Protein AF-A0A421BFL5-F1 (afdb_monomer)

Foldseek 3Di:
DDKFWPDQWAQDPVQQWIWTWIFDVVVTDIFIDTHHHDPSVPDGVVSVVSRVVVVVCVVPVPVVVVVVVVVVVVVVVVVVVVVVVVVVVVVVVVVVCVVCVVVVVVVVVVVVVPDDDDDDDDDDDDDDDDDDDDDDDD

Mean predicted aligned error: 15.19 Å

Structure (mmCIF, N/CA/C/O backbone):
data_AF-A0A421BFL5-F1
#
_entry.id   AF-A0A421BFL5-F1
#
loop_
_atom_site.group_PDB
_atom_site.id
_atom_site.type_symbol
_atom_site.label_atom_id
_atom_site.label_alt_id
_atom_site.label_comp_id
_atom_site.label_asym_id
_atom_site.label_entity_id
_atom_site.label_seq_id
_atom_site.pdbx_PDB_ins_code
_atom_site.Cartn_x
_atom_site.Cartn_y
_atom_site.Cartn_z
_atom_site.occupancy
_atom_site.B_iso_or_equiv
_atom_site.auth_seq_id
_atom_site.auth_comp_id
_atom_site.auth_asym_id
_atom_site.auth_atom_id
_atom_site.pdbx_PDB_model_num
ATOM 1 N N . MET A 1 1 ? 4.511 7.107 -21.635 1.00 78.19 1 MET A N 1
ATOM 2 C CA . MET A 1 1 ? 5.843 6.465 -21.656 1.00 78.19 1 MET A CA 1
ATOM 3 C C . MET A 1 1 ? 5.620 4.967 -21.671 1.00 78.19 1 MET A C 1
ATOM 5 O O . MET A 1 1 ? 4.762 4.518 -20.924 1.00 78.19 1 MET A O 1
ATOM 9 N N . ASN A 1 2 ? 6.297 4.229 -22.553 1.00 90.88 2 ASN A N 1
ATOM 10 C CA . ASN A 1 2 ? 6.187 2.770 -22.576 1.00 90.88 2 ASN A CA 1
ATOM 11 C C . ASN A 1 2 ? 7.248 2.185 -21.641 1.00 90.88 2 ASN A C 1
ATOM 13 O O . ASN A 1 2 ? 8.427 2.500 -21.814 1.00 90.88 2 ASN A O 1
ATOM 17 N N . TYR A 1 3 ? 6.818 1.405 -20.653 1.00 96.38 3 TYR A N 1
ATOM 18 C CA . TYR A 1 3 ? 7.699 0.770 -19.681 1.00 96.38 3 TYR A CA 1
ATOM 19 C C . TYR A 1 3 ? 7.740 -0.733 -19.918 1.00 96.38 3 TYR A C 1
ATOM 21 O O . TYR A 1 3 ? 6.729 -1.342 -20.254 1.00 96.38 3 TYR A O 1
ATOM 29 N N . GLU A 1 4 ? 8.902 -1.324 -19.688 1.00 97.38 4 GLU A N 1
ATOM 30 C CA . GLU A 1 4 ? 9.126 -2.764 -19.764 1.00 97.38 4 GLU A CA 1
ATOM 31 C C . GLU A 1 4 ? 9.862 -3.241 -18.509 1.00 97.38 4 GLU A C 1
ATOM 33 O O . GLU A 1 4 ? 10.538 -2.458 -17.838 1.00 97.38 4 GLU A O 1
ATOM 38 N N . ILE A 1 5 ? 9.729 -4.528 -18.179 1.00 97.62 5 ILE A N 1
ATOM 39 C CA . ILE A 1 5 ? 10.496 -5.146 -17.093 1.00 97.62 5 ILE A CA 1
ATOM 40 C C . ILE A 1 5 ? 11.959 -5.248 -17.533 1.00 97.62 5 ILE A C 1
ATOM 42 O O . ILE A 1 5 ? 12.252 -5.828 -18.575 1.00 97.62 5 ILE A O 1
ATOM 46 N N . LEU A 1 6 ? 12.873 -4.695 -16.735 1.00 97.00 6 LEU A N 1
ATOM 47 C CA . LEU A 1 6 ? 14.308 -4.730 -17.021 1.00 97.00 6 LEU A CA 1
ATOM 48 C C . LEU A 1 6 ? 14.947 -6.052 -16.576 1.00 97.00 6 LEU A C 1
ATOM 50 O O . LEU A 1 6 ? 15.748 -6.631 -17.301 1.00 97.00 6 LEU A O 1
ATOM 54 N N . ASN A 1 7 ? 14.593 -6.521 -15.378 1.00 96.12 7 ASN A N 1
ATOM 55 C CA . ASN A 1 7 ? 15.163 -7.708 -14.740 1.00 96.12 7 ASN A CA 1
ATOM 56 C C . ASN A 1 7 ? 14.055 -8.591 -14.159 1.00 96.12 7 ASN A C 1
ATOM 58 O O . ASN A 1 7 ? 12.982 -8.098 -13.811 1.00 96.12 7 ASN A O 1
ATOM 62 N N . THR A 1 8 ? 14.325 -9.893 -14.016 1.00 97.06 8 THR A N 1
ATOM 63 C CA . THR A 1 8 ? 13.378 -10.819 -13.369 1.00 97.06 8 THR A CA 1
ATOM 64 C C . THR A 1 8 ? 13.085 -10.347 -11.937 1.00 97.06 8 THR A C 1
ATOM 66 O O . THR A 1 8 ? 14.041 -10.132 -11.187 1.00 97.06 8 THR A O 1
ATOM 69 N N . PRO A 1 9 ? 11.807 -10.183 -11.541 1.00 97.38 9 PRO A N 1
ATOM 70 C CA . PRO A 1 9 ? 11.450 -9.757 -10.192 1.00 97.38 9 PRO A CA 1
ATOM 71 C C . PRO A 1 9 ? 12.010 -10.694 -9.121 1.00 97.38 9 PRO A C 1
ATOM 73 O O . PRO A 1 9 ? 11.931 -11.917 -9.258 1.00 97.38 9 PRO A O 1
ATOM 76 N N . PHE A 1 10 ? 12.535 -10.131 -8.034 1.00 97.56 10 PHE A N 1
ATOM 77 C CA . PHE A 1 10 ? 13.206 -10.899 -6.984 1.00 97.56 10 PHE A CA 1
ATOM 78 C C . PHE A 1 10 ? 12.550 -10.694 -5.619 1.00 97.56 10 PHE A C 1
ATOM 80 O O . PHE A 1 10 ? 12.546 -9.588 -5.079 1.00 97.56 10 PHE A O 1
ATOM 87 N N . TYR A 1 11 ? 12.025 -11.769 -5.028 1.00 98.44 11 TYR A N 1
ATOM 88 C CA . TYR A 1 11 ? 11.406 -11.722 -3.705 1.00 98.44 11 TYR A CA 1
ATOM 89 C C . TYR A 1 11 ? 12.450 -11.735 -2.574 1.00 98.44 11 TYR A C 1
ATOM 91 O O . TYR A 1 11 ? 13.102 -12.742 -2.292 1.00 98.44 11 TYR A O 1
ATOM 99 N N . LYS A 1 12 ? 12.564 -10.605 -1.874 1.00 97.94 12 LYS A N 1
ATOM 100 C CA . LYS A 1 12 ? 13.390 -10.383 -0.685 1.00 97.94 12 LYS A CA 1
ATOM 101 C C . LYS A 1 12 ? 12.622 -10.805 0.572 1.00 97.94 12 LYS A C 1
ATOM 103 O O . LYS A 1 12 ? 11.970 -9.992 1.229 1.00 97.94 12 LYS A O 1
ATOM 108 N N . GLN A 1 13 ? 12.749 -12.079 0.947 1.00 97.31 13 GLN A N 1
ATOM 109 C CA . GLN A 1 13 ? 12.074 -12.660 2.122 1.00 97.31 13 GLN A CA 1
ATOM 110 C C . GLN A 1 13 ? 12.305 -11.872 3.423 1.00 97.31 13 GLN A C 1
ATOM 112 O O . GLN A 1 13 ? 11.372 -11.700 4.201 1.00 97.31 13 GLN A O 1
ATOM 117 N N . ALA A 1 14 ? 13.519 -11.353 3.639 1.00 97.56 14 ALA A N 1
ATOM 118 C CA . ALA A 1 14 ? 13.896 -10.644 4.867 1.00 97.56 14 ALA A CA 1
ATOM 119 C C . ALA A 1 14 ? 13.042 -9.397 5.162 1.00 97.56 14 ALA A C 1
ATOM 121 O O . ALA A 1 14 ? 12.884 -9.028 6.321 1.00 97.56 14 ALA A O 1
ATOM 122 N N . ILE A 1 15 ? 12.497 -8.759 4.123 1.00 97.38 15 ILE A N 1
ATOM 123 C CA . ILE A 1 15 ? 11.668 -7.550 4.238 1.00 97.38 15 ILE A CA 1
ATOM 124 C C . ILE A 1 15 ? 10.248 -7.760 3.702 1.00 97.38 15 ILE A C 1
ATOM 126 O O . ILE A 1 15 ? 9.487 -6.801 3.612 1.00 97.38 15 ILE A O 1
ATOM 130 N N . ASN A 1 16 ? 9.891 -9.002 3.346 1.00 97.94 16 ASN A N 1
ATOM 131 C CA . ASN A 1 16 ? 8.617 -9.353 2.722 1.00 97.94 16 ASN A CA 1
ATOM 132 C C . ASN A 1 16 ? 8.262 -8.410 1.553 1.00 97.94 16 ASN A C 1
ATOM 134 O O . ASN A 1 16 ? 7.190 -7.804 1.531 1.00 97.94 16 ASN A O 1
ATOM 138 N N . ALA A 1 17 ? 9.182 -8.251 0.599 1.00 98.25 17 ALA A N 1
ATOM 139 C CA . ALA A 1 17 ? 8.981 -7.398 -0.571 1.00 98.25 17 ALA A CA 1
ATOM 140 C C . ALA A 1 17 ? 9.626 -7.994 -1.824 1.00 98.25 17 ALA A C 1
ATOM 142 O O . ALA A 1 17 ? 10.601 -8.734 -1.733 1.00 98.25 17 ALA A O 1
ATOM 143 N N . THR A 1 18 ? 9.101 -7.663 -2.996 1.00 98.56 18 THR A N 1
ATOM 144 C CA . THR A 1 18 ? 9.637 -8.053 -4.301 1.00 98.56 18 THR A CA 1
ATOM 145 C C . THR A 1 18 ? 10.279 -6.851 -4.973 1.00 98.56 18 THR A C 1
ATOM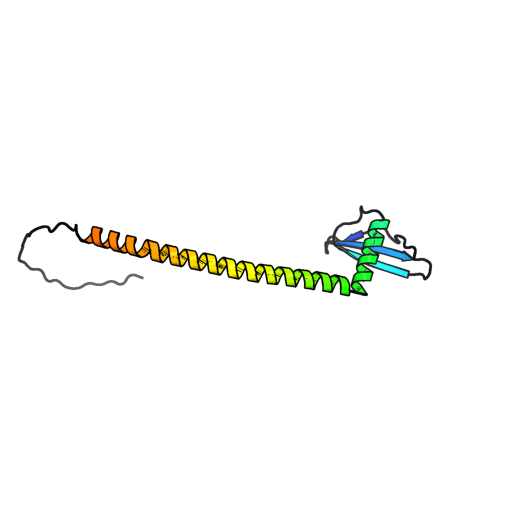 147 O O . THR A 1 18 ? 9.612 -5.844 -5.203 1.00 98.56 18 THR A O 1
ATOM 150 N N . GLU A 1 19 ? 11.557 -6.959 -5.322 1.00 98.38 19 GLU A N 1
ATOM 151 C CA . GLU A 1 19 ? 12.230 -5.954 -6.137 1.00 98.38 19 GLU A CA 1
ATOM 152 C C . GLU A 1 19 ? 11.746 -6.057 -7.583 1.00 98.38 19 GLU A C 1
ATOM 154 O O . GLU A 1 19 ? 11.827 -7.120 -8.204 1.00 98.38 19 GLU A O 1
ATOM 159 N N . VAL A 1 20 ? 11.264 -4.940 -8.119 1.00 98.50 20 VAL A N 1
ATOM 160 C CA . VAL A 1 20 ? 10.822 -4.807 -9.505 1.00 98.50 20 VAL A CA 1
ATOM 161 C C . VAL A 1 20 ? 11.582 -3.653 -10.141 1.00 98.50 20 VAL A C 1
ATOM 163 O O . VAL A 1 20 ? 11.643 -2.549 -9.593 1.00 98.50 20 VAL A O 1
ATOM 166 N N . GLN A 1 21 ? 12.157 -3.915 -11.312 1.00 98.38 21 GLN A N 1
ATOM 167 C CA . GLN A 1 21 ? 12.885 -2.928 -12.099 1.00 98.38 21 GLN A CA 1
ATOM 168 C C . GLN A 1 21 ? 12.178 -2.737 -13.433 1.00 98.38 21 GLN A C 1
ATOM 170 O O . GLN A 1 21 ? 12.022 -3.695 -14.194 1.00 98.38 21 GLN A O 1
ATOM 175 N N . ILE A 1 22 ? 11.765 -1.506 -13.715 1.00 98.12 22 ILE A N 1
ATOM 176 C CA . ILE A 1 22 ? 11.164 -1.127 -14.993 1.00 98.12 22 ILE A CA 1
ATOM 177 C C . ILE A 1 22 ? 12.049 -0.118 -15.705 1.00 98.12 22 ILE A C 1
ATOM 179 O O . ILE A 1 22 ? 12.724 0.688 -15.061 1.00 98.12 22 ILE A O 1
ATOM 183 N N . TYR A 1 23 ? 12.024 -0.133 -17.030 1.00 97.62 23 TYR A N 1
ATOM 184 C CA . TYR A 1 23 ? 12.756 0.833 -17.833 1.00 97.62 23 TYR A CA 1
ATOM 185 C C . TYR A 1 23 ? 11.901 1.405 -18.961 1.00 97.62 23 TYR A C 1
ATOM 187 O O . TYR A 1 23 ? 10.979 0.758 -19.451 1.00 97.62 23 TYR A O 1
ATOM 195 N N . CYS A 1 24 ? 12.201 2.640 -19.353 1.00 96.19 24 CYS A N 1
ATOM 196 C CA . CYS A 1 24 ? 11.658 3.301 -20.534 1.00 96.19 24 CYS A CA 1
ATOM 197 C C . CYS A 1 24 ? 12.826 3.732 -21.418 1.00 96.19 24 CYS A C 1
ATOM 199 O O . CYS A 1 24 ? 13.798 4.279 -20.907 1.00 96.19 24 CYS A O 1
ATOM 201 N N . ASN A 1 25 ? 12.739 3.509 -22.730 1.00 92.31 25 ASN A N 1
ATOM 202 C CA . ASN A 1 25 ? 13.834 3.805 -23.662 1.00 92.31 25 ASN A CA 1
ATOM 203 C C . ASN A 1 25 ? 13.959 5.291 -24.043 1.00 92.31 25 ASN A C 1
ATOM 205 O O . ASN A 1 25 ? 15.034 5.722 -24.454 1.00 92.31 25 ASN A O 1
ATOM 209 N N . ALA A 1 26 ? 12.887 6.084 -23.933 1.00 90.38 26 ALA A N 1
ATOM 210 C CA . ALA A 1 26 ? 12.875 7.474 -24.393 1.00 90.38 26 ALA A CA 1
ATOM 211 C C . ALA A 1 26 ? 11.981 8.374 -23.510 1.00 90.38 26 ALA A C 1
ATOM 213 O O . ALA A 1 26 ? 10.754 8.325 -23.647 1.00 90.38 26 ALA A O 1
ATOM 214 N N . PRO A 1 27 ? 12.567 9.226 -22.643 1.00 90.06 27 PRO A N 1
ATOM 215 C CA . PRO A 1 27 ? 13.989 9.270 -22.279 1.00 90.06 27 PRO A CA 1
ATOM 216 C C . PRO A 1 27 ? 14.414 7.997 -21.533 1.00 90.06 27 PRO A C 1
ATOM 218 O O . PRO A 1 27 ? 13.602 7.417 -20.809 1.00 90.06 27 PRO A O 1
ATOM 221 N N . TYR A 1 28 ? 15.679 7.583 -21.688 1.00 93.94 28 TYR A N 1
ATOM 222 C CA . TYR A 1 28 ? 16.204 6.418 -20.971 1.00 93.94 28 TYR A CA 1
ATOM 223 C C . TYR A 1 28 ? 16.058 6.618 -19.460 1.00 93.94 28 TYR A C 1
ATOM 225 O O . TYR A 1 28 ? 16.692 7.496 -18.876 1.00 93.94 28 TYR A O 1
ATOM 233 N N . THR A 1 29 ? 15.193 5.820 -18.845 1.00 95.06 29 THR A N 1
ATOM 234 C CA . THR A 1 29 ? 14.831 5.923 -17.431 1.00 95.06 29 THR A CA 1
ATOM 235 C C . THR A 1 29 ? 14.738 4.524 -16.858 1.00 95.06 29 THR A C 1
ATOM 237 O O . THR A 1 29 ? 14.087 3.675 -17.457 1.00 95.06 29 THR A O 1
ATOM 240 N N . VAL A 1 30 ? 15.338 4.294 -15.693 1.00 97.06 30 VAL A N 1
ATOM 241 C CA . VAL A 1 30 ? 15.202 3.046 -14.934 1.00 97.06 30 VAL A CA 1
ATOM 242 C C . VAL A 1 30 ? 14.623 3.377 -13.569 1.00 97.06 30 VAL A C 1
ATOM 244 O O . VAL A 1 30 ? 15.071 4.316 -12.911 1.00 97.06 30 VAL A O 1
ATOM 247 N N . ILE A 1 31 ? 13.620 2.615 -13.153 1.00 96.94 31 ILE A N 1
ATOM 248 C CA . ILE A 1 31 ? 12.954 2.763 -11.865 1.00 96.94 31 ILE A CA 1
ATOM 249 C C . ILE A 1 31 ? 13.002 1.414 -11.159 1.00 96.94 31 ILE A C 1
ATOM 251 O O . ILE A 1 31 ? 12.493 0.420 -11.675 1.00 96.94 31 ILE A O 1
ATOM 255 N N . THR A 1 32 ? 13.573 1.407 -9.959 1.00 97.88 32 THR A N 1
ATOM 256 C CA . THR A 1 32 ? 13.626 0.237 -9.076 1.00 97.88 32 THR A CA 1
ATOM 257 C C . THR A 1 32 ? 12.785 0.505 -7.840 1.00 97.88 32 THR A C 1
ATOM 259 O O . THR A 1 32 ? 12.974 1.531 -7.178 1.00 97.88 32 THR A O 1
ATOM 262 N N . ARG A 1 33 ? 11.861 -0.399 -7.513 1.00 97.88 33 ARG A N 1
ATOM 263 C CA . ARG A 1 33 ? 11.067 -0.335 -6.279 1.00 97.88 33 ARG A CA 1
ATOM 264 C C . ARG A 1 33 ? 10.936 -1.710 -5.640 1.00 97.88 33 ARG A C 1
ATOM 266 O O . ARG A 1 33 ? 10.861 -2.719 -6.335 1.00 97.88 33 ARG A O 1
ATOM 273 N N . ASP A 1 34 ? 10.880 -1.711 -4.313 1.00 98.06 34 ASP A N 1
ATOM 274 C CA . ASP A 1 34 ? 10.511 -2.873 -3.512 1.00 98.06 34 ASP A CA 1
ATOM 275 C C . ASP A 1 34 ? 8.999 -2.830 -3.259 1.00 98.06 34 ASP A C 1
ATOM 277 O O . ASP A 1 34 ? 8.507 -2.002 -2.490 1.00 98.06 34 ASP A O 1
ATOM 281 N N . ILE A 1 35 ? 8.264 -3.707 -3.941 1.00 97.88 35 ILE A N 1
ATOM 282 C CA . ILE A 1 35 ? 6.812 -3.850 -3.821 1.00 97.88 35 ILE A CA 1
ATOM 283 C C . ILE A 1 35 ? 6.505 -4.787 -2.656 1.00 97.88 35 ILE A C 1
ATOM 285 O O . ILE A 1 35 ? 7.031 -5.894 -2.599 1.00 97.88 35 ILE A O 1
ATOM 289 N N . VAL A 1 36 ? 5.641 -4.377 -1.729 1.00 97.25 36 VAL A N 1
ATOM 290 C CA . VAL A 1 36 ? 5.296 -5.192 -0.552 1.00 97.25 36 VAL A CA 1
ATOM 291 C C . VAL A 1 36 ? 4.666 -6.532 -0.963 1.00 97.25 36 VAL A C 1
ATOM 293 O O . VAL A 1 36 ? 3.737 -6.575 -1.769 1.00 97.25 36 VAL A O 1
ATOM 296 N N . GLY A 1 37 ? 5.139 -7.616 -0.348 1.00 97.44 37 GLY A N 1
ATOM 297 C CA . GLY A 1 37 ? 4.708 -8.992 -0.586 1.00 97.44 37 GLY A CA 1
ATOM 298 C C . GLY A 1 37 ? 5.496 -9.721 -1.678 1.00 97.44 37 GLY A C 1
ATOM 299 O O . GLY A 1 37 ? 6.357 -9.152 -2.352 1.00 97.44 37 GLY A O 1
ATOM 300 N N . ASN A 1 38 ? 5.190 -11.010 -1.848 1.00 97.88 38 ASN A N 1
ATOM 301 C CA . ASN A 1 38 ? 5.671 -11.801 -2.980 1.00 97.88 38 ASN A CA 1
ATOM 302 C C . ASN A 1 38 ? 4.742 -11.594 -4.183 1.00 97.88 38 ASN A C 1
ATOM 304 O O . ASN A 1 38 ? 3.596 -12.042 -4.170 1.00 97.88 38 ASN A O 1
ATOM 308 N N . VAL A 1 39 ? 5.243 -10.908 -5.208 1.00 97.31 39 VAL A N 1
ATOM 309 C CA . VAL A 1 39 ? 4.507 -10.620 -6.445 1.00 97.31 39 VAL A CA 1
ATOM 310 C C . VAL A 1 39 ? 5.205 -11.160 -7.694 1.00 97.31 39 VAL A C 1
ATOM 312 O O . VAL A 1 39 ? 4.824 -10.795 -8.800 1.00 97.31 39 VAL A O 1
ATOM 315 N N . CYS A 1 40 ? 6.196 -12.046 -7.546 1.00 96.44 40 CYS A N 1
ATOM 316 C CA . CYS A 1 40 ? 6.974 -12.589 -8.667 1.00 96.44 40 CYS A CA 1
ATOM 317 C C . CYS A 1 40 ? 6.117 -13.240 -9.767 1.00 96.44 40 CYS A C 1
ATOM 319 O O . CYS A 1 40 ? 6.498 -13.186 -10.932 1.00 96.44 40 CYS A O 1
ATOM 321 N N . ASP A 1 41 ? 4.959 -13.803 -9.411 1.00 96.12 41 ASP A N 1
ATOM 322 C CA . ASP A 1 41 ? 4.063 -14.503 -10.344 1.00 96.12 41 ASP A CA 1
ATOM 323 C C . ASP A 1 41 ? 3.071 -13.574 -11.068 1.00 96.12 41 ASP A C 1
ATOM 325 O O . ASP A 1 41 ? 2.253 -14.030 -11.870 1.00 96.12 41 ASP A O 1
ATOM 329 N N . LYS A 1 42 ? 3.093 -12.267 -10.777 1.00 97.19 42 LYS A N 1
ATOM 330 C CA . LYS A 1 42 ? 2.195 -11.306 -11.424 1.00 97.19 42 LYS A CA 1
ATOM 331 C C . LYS A 1 42 ? 2.620 -11.036 -12.871 1.00 97.19 42 LYS A C 1
ATOM 333 O O . LYS A 1 42 ? 3.814 -11.015 -13.175 1.00 97.19 42 LYS A O 1
ATOM 338 N N . PRO A 1 43 ? 1.661 -10.764 -13.773 1.00 97.56 43 PRO A N 1
ATOM 339 C CA . PRO A 1 43 ? 1.981 -10.373 -15.137 1.00 97.56 43 PRO A CA 1
ATOM 340 C C . PRO A 1 43 ? 2.773 -9.060 -15.158 1.00 97.56 43 PRO A C 1
ATOM 342 O O . PRO A 1 43 ? 2.575 -8.178 -14.319 1.00 97.56 43 PRO A O 1
ATOM 345 N N . SER A 1 44 ? 3.642 -8.905 -16.160 1.00 97.19 44 SER A N 1
ATOM 346 C CA . SER A 1 44 ? 4.521 -7.737 -16.302 1.00 97.19 44 SER A CA 1
ATOM 347 C C . SER A 1 44 ? 3.765 -6.408 -16.274 1.00 97.19 44 SER A C 1
ATOM 349 O O . SER A 1 44 ? 4.227 -5.466 -15.639 1.00 97.19 44 SER A O 1
ATOM 351 N N . GLU A 1 45 ? 2.592 -6.337 -16.907 1.00 96.88 45 GLU A N 1
ATOM 352 C CA . GLU A 1 45 ? 1.747 -5.136 -16.914 1.00 96.88 45 GLU A CA 1
ATOM 353 C C . GLU A 1 45 ? 1.296 -4.735 -15.501 1.00 96.88 45 GLU A C 1
ATOM 355 O O . GLU A 1 45 ? 1.347 -3.559 -15.137 1.00 96.88 45 GLU A O 1
ATOM 360 N N . GLU A 1 46 ? 0.927 -5.710 -14.666 1.00 97.62 46 GLU A N 1
ATOM 361 C CA . GLU A 1 46 ? 0.525 -5.456 -13.282 1.00 97.62 46 GLU A CA 1
ATOM 362 C C . GLU A 1 46 ? 1.723 -5.026 -12.424 1.00 97.62 46 GLU A C 1
ATOM 364 O O . GLU A 1 46 ? 1.613 -4.088 -11.637 1.00 97.62 46 GLU A O 1
ATOM 369 N N . LEU A 1 47 ? 2.890 -5.646 -12.617 1.00 98.00 47 LEU A N 1
ATOM 370 C CA . LEU A 1 47 ? 4.128 -5.257 -11.934 1.00 98.00 47 LEU A CA 1
ATOM 371 C C . LEU A 1 47 ? 4.566 -3.833 -12.286 1.00 98.00 47 LEU A C 1
ATOM 373 O O . LEU A 1 47 ? 4.906 -3.053 -11.396 1.00 98.00 47 LEU A O 1
ATOM 377 N N . ILE A 1 48 ? 4.515 -3.474 -13.570 1.00 97.81 48 ILE A N 1
ATOM 378 C CA . ILE A 1 48 ? 4.807 -2.115 -14.036 1.00 97.81 48 ILE A CA 1
ATOM 379 C C . ILE A 1 48 ? 3.835 -1.129 -13.395 1.00 97.81 48 ILE A C 1
ATOM 381 O O . ILE A 1 48 ? 4.269 -0.114 -12.850 1.00 97.81 48 ILE A O 1
ATOM 385 N N . LYS A 1 49 ? 2.533 -1.439 -13.402 1.00 97.00 49 LYS A N 1
ATOM 386 C CA . LYS A 1 49 ? 1.519 -0.587 -12.781 1.00 97.00 49 LYS A CA 1
ATOM 387 C C . LYS A 1 49 ? 1.797 -0.363 -11.294 1.00 97.00 49 LYS A C 1
ATOM 389 O O . LYS A 1 49 ? 1.726 0.775 -10.849 1.00 97.00 49 LYS A O 1
ATOM 394 N N . LEU A 1 50 ? 2.160 -1.404 -10.542 1.00 97.38 50 LEU A N 1
ATOM 395 C CA . LEU A 1 50 ? 2.491 -1.284 -9.116 1.00 97.38 50 LEU A CA 1
ATOM 396 C C . LEU A 1 50 ? 3.679 -0.345 -8.874 1.00 97.38 50 LEU A C 1
ATOM 398 O O . LEU A 1 50 ? 3.615 0.502 -7.984 1.00 97.38 50 LEU A O 1
ATOM 402 N N . VAL A 1 51 ? 4.737 -0.451 -9.684 1.00 97.31 51 VAL A N 1
ATOM 403 C CA . VAL A 1 51 ? 5.896 0.451 -9.592 1.00 97.31 51 VAL A CA 1
ATOM 404 C C . VAL A 1 51 ? 5.497 1.893 -9.914 1.00 97.31 51 VAL A C 1
ATOM 406 O O . VAL A 1 51 ? 5.873 2.804 -9.180 1.00 97.31 51 VAL A O 1
ATOM 409 N N . ILE A 1 52 ? 4.716 2.115 -10.975 1.00 95.50 52 ILE A N 1
ATOM 410 C CA . ILE A 1 52 ? 4.267 3.458 -11.372 1.00 95.50 52 ILE A CA 1
ATOM 411 C C . ILE A 1 52 ? 3.322 4.068 -10.335 1.00 95.50 52 ILE A C 1
ATOM 413 O O . ILE A 1 52 ? 3.506 5.227 -9.973 1.00 95.50 52 ILE A O 1
ATOM 417 N N . ASP A 1 53 ? 2.359 3.304 -9.819 1.00 94.12 53 ASP A N 1
ATOM 418 C CA . ASP A 1 53 ? 1.440 3.752 -8.767 1.00 94.12 53 ASP A CA 1
ATOM 419 C C . ASP A 1 53 ? 2.211 4.150 -7.501 1.00 94.12 53 ASP A C 1
ATOM 421 O O . ASP A 1 53 ? 1.911 5.168 -6.875 1.00 94.12 53 ASP A O 1
ATOM 425 N N . GLN A 1 54 ? 3.229 3.367 -7.128 1.00 95.44 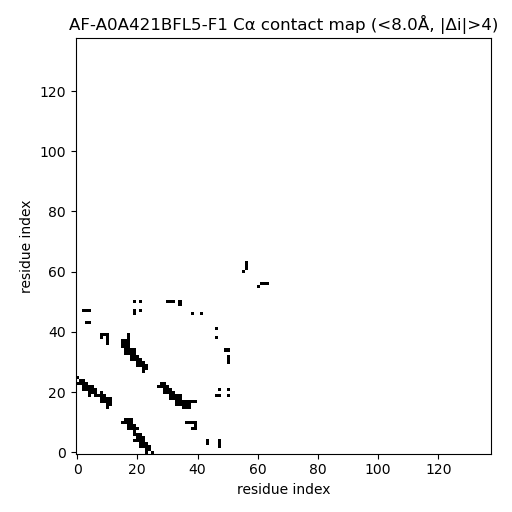54 GLN A N 1
ATOM 426 C CA . GLN A 1 54 ? 4.077 3.676 -5.984 1.00 95.44 54 GLN A CA 1
ATOM 427 C C . GLN A 1 54 ? 4.886 4.960 -6.208 1.00 95.44 54 GLN A C 1
ATOM 429 O O . GLN A 1 54 ? 4.891 5.826 -5.336 1.00 95.44 54 GLN A O 1
ATOM 434 N N . VAL A 1 55 ? 5.515 5.125 -7.375 1.00 93.94 55 VAL A N 1
ATOM 435 C CA . VAL A 1 55 ? 6.240 6.360 -7.722 1.00 93.94 55 VAL A CA 1
ATOM 436 C C . VAL A 1 55 ? 5.304 7.568 -7.753 1.00 93.94 55 VAL A C 1
ATOM 438 O O . VAL A 1 55 ? 5.662 8.632 -7.253 1.00 93.94 55 VAL A O 1
ATOM 441 N N . ALA A 1 56 ? 4.096 7.416 -8.297 1.00 90.94 56 ALA A N 1
ATOM 442 C CA . ALA A 1 56 ? 3.097 8.477 -8.315 1.00 90.94 56 ALA A CA 1
ATOM 443 C C . ALA A 1 56 ? 2.710 8.900 -6.891 1.00 90.94 56 ALA A C 1
ATOM 445 O O . ALA A 1 56 ? 2.692 10.090 -6.598 1.00 90.94 56 ALA A O 1
ATOM 446 N N . ALA A 1 57 ? 2.492 7.939 -5.989 1.00 90.31 57 ALA A N 1
ATOM 447 C CA . ALA A 1 57 ? 2.185 8.217 -4.587 1.00 90.31 57 ALA A CA 1
ATOM 448 C C . ALA A 1 57 ? 3.368 8.815 -3.798 1.00 90.31 57 ALA A C 1
ATOM 450 O O . ALA A 1 57 ? 3.147 9.499 -2.800 1.00 90.31 57 ALA A O 1
ATOM 451 N N . GLU A 1 58 ? 4.611 8.541 -4.203 1.00 90.31 58 GLU A N 1
ATOM 452 C CA . GLU A 1 58 ? 5.818 9.163 -3.639 1.00 90.31 58 GLU A CA 1
ATOM 453 C C . GLU A 1 58 ? 5.996 10.612 -4.116 1.00 90.31 58 GLU A C 1
ATOM 455 O O . GLU A 1 58 ? 6.500 11.444 -3.363 1.00 90.31 58 GLU A O 1
ATOM 460 N N . TYR A 1 59 ? 5.586 10.916 -5.351 1.00 89.50 59 TYR A N 1
ATOM 461 C CA . TYR A 1 59 ? 5.702 12.251 -5.938 1.00 89.50 59 TYR A CA 1
ATOM 462 C C . TYR A 1 59 ? 4.559 13.181 -5.518 1.00 89.50 59 TYR A C 1
ATOM 464 O O . TYR A 1 59 ? 4.802 14.319 -5.121 1.00 89.50 59 TYR A O 1
ATOM 472 N N . ASP A 1 60 ? 3.322 12.688 -5.580 1.00 90.06 60 ASP A N 1
ATOM 473 C CA . ASP A 1 60 ? 2.126 13.401 -5.145 1.00 90.06 60 ASP A CA 1
ATOM 474 C C . ASP A 1 60 ? 1.335 12.543 -4.144 1.00 90.06 60 ASP A C 1
ATOM 476 O O . ASP A 1 60 ? 0.463 11.748 -4.514 1.00 90.06 60 ASP A O 1
ATOM 480 N N . PRO A 1 61 ? 1.625 12.684 -2.841 1.00 89.25 61 PRO A N 1
ATOM 481 C CA . PRO A 1 61 ? 0.940 11.922 -1.809 1.00 89.25 61 PRO A CA 1
ATOM 482 C C . PRO A 1 61 ? -0.471 12.448 -1.505 1.00 89.25 61 PRO A C 1
ATOM 484 O O . PRO A 1 61 ? -1.131 11.880 -0.632 1.00 89.25 61 PRO A O 1
ATOM 487 N N . THR A 1 62 ? -0.954 13.503 -2.176 1.00 89.56 62 THR A N 1
ATOM 488 C CA . THR A 1 62 ? -2.208 14.201 -1.833 1.00 89.56 62 THR A CA 1
ATOM 489 C C . THR A 1 62 ? -3.404 13.256 -1.786 1.00 89.56 62 THR A C 1
ATOM 491 O O . THR A 1 62 ? -4.156 13.256 -0.813 1.00 89.56 62 THR A O 1
ATOM 494 N N . ASP A 1 63 ? -3.548 12.369 -2.770 1.00 83.31 63 ASP A N 1
ATOM 495 C CA . ASP A 1 63 ? -4.638 11.386 -2.793 1.00 83.31 63 ASP A CA 1
ATOM 496 C C . ASP A 1 63 ? -4.575 10.403 -1.621 1.00 83.31 63 ASP A C 1
ATOM 498 O O . ASP A 1 63 ? -5.601 10.028 -1.043 1.00 83.31 63 ASP A O 1
ATOM 502 N N . LYS A 1 64 ? -3.365 9.980 -1.247 1.00 81.38 64 LYS A N 1
ATOM 503 C CA . LYS A 1 64 ? -3.153 9.072 -0.118 1.00 81.38 64 LYS A CA 1
ATOM 504 C C . LYS A 1 64 ? -3.452 9.774 1.206 1.00 81.38 64 LYS A C 1
ATOM 506 O O . LYS A 1 64 ? -4.101 9.175 2.060 1.00 81.38 64 LYS A O 1
ATOM 511 N N . ILE A 1 65 ? -3.043 11.035 1.346 1.00 89.06 65 ILE A N 1
ATOM 512 C CA . ILE A 1 65 ? -3.341 11.882 2.509 1.00 89.06 65 ILE A CA 1
ATOM 513 C C . ILE A 1 65 ? -4.852 12.098 2.628 1.00 89.06 65 ILE A C 1
ATOM 515 O O . ILE A 1 65 ? -5.424 11.785 3.665 1.00 89.06 65 ILE A O 1
ATOM 519 N N . ASN A 1 66 ? -5.532 12.477 1.545 1.00 90.50 66 ASN A N 1
ATOM 520 C CA . ASN A 1 66 ? -6.983 12.673 1.534 1.00 90.50 66 ASN A CA 1
ATOM 521 C C . ASN A 1 66 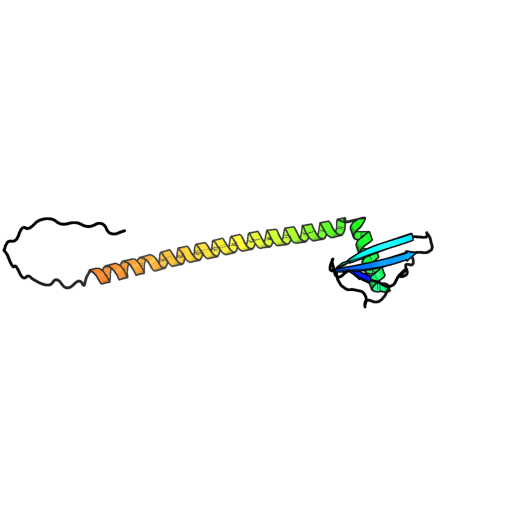? -7.750 11.412 1.969 1.00 90.50 66 ASN A C 1
ATOM 523 O O . ASN A 1 66 ? -8.729 11.487 2.714 1.00 90.50 66 ASN A O 1
ATOM 527 N N . ARG A 1 67 ? -7.315 10.225 1.523 1.00 88.69 67 ARG A N 1
ATOM 528 C CA . ARG A 1 67 ? -7.911 8.946 1.954 1.00 88.69 67 ARG A CA 1
ATOM 529 C C . ARG A 1 67 ? -7.660 8.660 3.434 1.00 88.69 67 ARG A C 1
ATOM 531 O O . ARG A 1 67 ? -8.555 8.136 4.104 1.00 88.69 67 ARG A O 1
ATOM 538 N N . LEU A 1 68 ? -6.471 8.984 3.942 1.00 92.00 68 LEU A N 1
ATOM 539 C CA . LEU A 1 68 ? -6.157 8.870 5.367 1.00 92.00 68 LEU A CA 1
ATOM 540 C C . LEU A 1 68 ? -7.032 9.818 6.190 1.00 92.00 68 LEU A C 1
ATOM 542 O O . LEU A 1 68 ? -7.673 9.355 7.128 1.00 92.00 68 LEU A O 1
ATOM 546 N N . ASP A 1 69 ? -7.175 11.075 5.780 1.00 91.94 69 ASP A N 1
ATOM 547 C CA . ASP A 1 69 ? -8.025 12.061 6.454 1.00 91.94 69 ASP A CA 1
ATOM 548 C C . ASP A 1 69 ? -9.491 11.618 6.493 1.00 91.94 69 ASP A C 1
ATOM 550 O O . ASP A 1 69 ? -10.139 11.648 7.539 1.00 91.94 69 ASP A O 1
ATOM 554 N N . GLN A 1 70 ? -10.023 11.106 5.379 1.00 93.69 70 GLN A N 1
ATOM 555 C CA . GLN A 1 70 ? -11.374 10.535 5.357 1.00 93.69 70 GLN A CA 1
ATOM 556 C C . GLN A 1 70 ? -11.525 9.336 6.298 1.00 93.69 70 GLN A C 1
ATOM 558 O O . GLN A 1 70 ? -12.596 9.130 6.875 1.00 93.69 70 GLN A O 1
ATOM 563 N N . THR A 1 71 ? -10.480 8.522 6.430 1.00 94.81 71 THR A N 1
ATOM 564 C CA . THR A 1 71 ? -10.478 7.362 7.326 1.00 94.81 71 THR A CA 1
ATOM 565 C C . THR A 1 71 ? -10.442 7.807 8.784 1.00 94.81 71 THR A C 1
ATOM 567 O O . THR A 1 71 ? -11.238 7.307 9.578 1.00 94.81 71 THR A O 1
ATOM 570 N N . LEU A 1 72 ? -9.607 8.794 9.116 1.00 94.88 72 LEU A N 1
ATOM 571 C CA . LEU A 1 72 ? -9.541 9.406 10.443 1.00 94.88 72 LEU A CA 1
ATOM 572 C C . LEU A 1 72 ? -10.895 10.005 10.839 1.00 94.88 72 LEU A C 1
ATOM 574 O O . LEU A 1 72 ? -11.445 9.643 11.873 1.00 94.88 72 LEU A O 1
ATOM 578 N N . LEU A 1 73 ? -11.525 10.782 9.953 1.00 94.62 73 LEU A N 1
ATOM 579 C CA . LEU A 1 73 ? -12.855 11.350 10.197 1.00 94.62 73 LEU A CA 1
ATOM 580 C C . LEU A 1 73 ? -13.934 10.286 10.448 1.00 94.62 73 LEU A C 1
ATOM 582 O O . LEU A 1 73 ? -14.866 10.500 11.226 1.00 94.62 73 LEU A O 1
ATOM 586 N N . LYS A 1 74 ? -13.857 9.136 9.768 1.00 95.50 74 LYS A N 1
ATOM 587 C CA . LYS A 1 74 ? -14.777 8.013 10.009 1.00 95.50 74 LYS A CA 1
ATOM 588 C C . LYS A 1 74 ? -14.513 7.352 11.359 1.00 95.50 74 LYS A C 1
ATOM 590 O O . LYS A 1 74 ? -15.480 6.997 12.034 1.00 95.50 74 LYS A O 1
ATOM 595 N N . ALA A 1 75 ? -13.246 7.193 11.737 1.00 95.25 75 ALA A N 1
ATOM 596 C CA . ALA A 1 75 ? -12.854 6.641 13.027 1.00 95.25 75 ALA A CA 1
ATOM 597 C C . ALA A 1 75 ? -13.329 7.540 14.177 1.00 95.25 75 ALA A C 1
ATOM 599 O O . ALA A 1 75 ?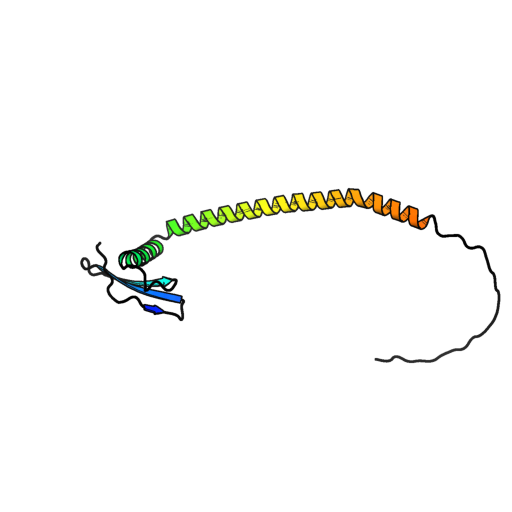 -14.001 7.045 15.079 1.00 95.25 75 ALA A O 1
ATOM 600 N N . ASP A 1 76 ? -13.121 8.854 14.084 1.00 95.62 76 ASP A N 1
ATOM 601 C CA . ASP A 1 76 ? -13.589 9.817 15.089 1.00 95.62 76 ASP A CA 1
ATOM 602 C C . ASP A 1 76 ? -15.112 9.753 15.269 1.00 95.62 76 ASP A C 1
ATOM 604 O O . ASP A 1 76 ? -15.623 9.655 16.384 1.00 95.62 76 ASP A O 1
ATOM 608 N N . LYS A 1 77 ? -15.867 9.694 14.163 1.00 95.44 77 LYS A N 1
ATOM 609 C CA . LYS A 1 77 ? -17.331 9.516 14.210 1.00 95.44 77 LYS A CA 1
ATOM 610 C C . LYS A 1 77 ? -17.760 8.173 14.803 1.00 95.44 77 LYS A C 1
ATOM 612 O O . LYS A 1 77 ? -18.858 8.067 15.349 1.00 95.44 77 LYS A O 1
ATOM 617 N N . ALA A 1 78 ? -16.968 7.119 14.632 1.00 95.75 78 ALA A N 1
ATOM 618 C CA . ALA A 1 78 ? -17.246 5.826 15.250 1.00 95.75 78 ALA A CA 1
ATOM 619 C C . ALA A 1 78 ? -16.987 5.875 16.762 1.00 95.75 78 ALA A C 1
ATOM 621 O O . ALA A 1 78 ? -17.816 5.385 17.525 1.00 95.75 78 ALA A O 1
ATOM 622 N N . ILE A 1 79 ? -15.903 6.528 17.187 1.00 96.00 79 ILE A N 1
ATOM 623 C CA . ILE A 1 79 ? -15.559 6.726 18.599 1.00 96.00 79 ILE A CA 1
ATOM 624 C C . ILE A 1 79 ? -16.639 7.547 19.312 1.00 96.00 79 ILE A C 1
ATOM 626 O O . ILE A 1 79 ? -17.108 7.138 20.373 1.00 96.00 79 ILE A O 1
ATOM 630 N N . GLU A 1 80 ? -17.098 8.655 18.725 1.00 95.88 80 GLU A N 1
ATOM 631 C CA . GLU A 1 80 ? -18.156 9.472 19.337 1.00 95.88 80 GLU A CA 1
ATOM 632 C C . GLU A 1 80 ? -19.485 8.714 19.466 1.00 95.88 80 GLU A C 1
ATOM 634 O O . GLU A 1 80 ? -20.140 8.789 20.505 1.00 95.88 80 GLU A O 1
ATOM 639 N N . ARG A 1 81 ? -19.864 7.909 18.463 1.00 95.81 81 A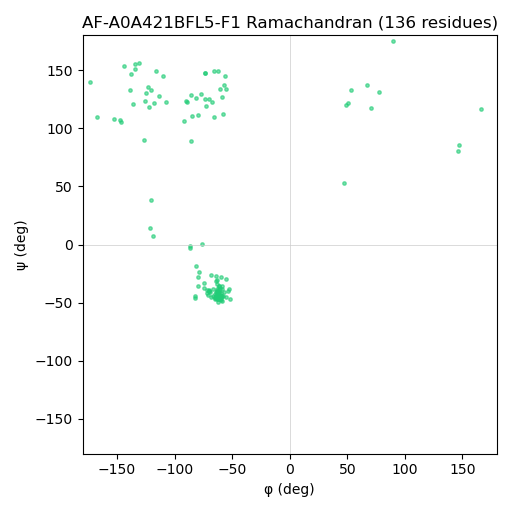RG A N 1
ATOM 640 C CA . ARG A 1 81 ? -21.051 7.042 18.570 1.00 95.81 81 ARG A CA 1
ATOM 641 C C . ARG A 1 81 ? -20.908 6.009 19.681 1.00 95.81 81 ARG A C 1
ATOM 643 O O . ARG A 1 81 ? -21.814 5.870 20.494 1.00 95.81 81 ARG A O 1
ATOM 650 N N . MET A 1 82 ? -19.757 5.346 19.757 1.00 95.19 82 MET A N 1
ATOM 651 C CA . MET A 1 82 ? -19.474 4.360 20.800 1.00 95.19 82 MET A CA 1
ATOM 652 C C . MET A 1 82 ? -19.527 4.984 22.201 1.00 95.19 82 MET A C 1
ATOM 654 O O . MET A 1 82 ? -20.043 4.380 23.139 1.00 95.19 82 MET A O 1
ATOM 658 N N . LYS A 1 83 ? -19.035 6.218 22.349 1.00 95.75 83 LYS A N 1
ATOM 659 C CA . LYS A 1 83 ? -19.114 6.971 23.603 1.00 95.75 83 LYS A CA 1
ATOM 660 C C . LYS A 1 83 ? -20.560 7.257 24.002 1.00 95.75 83 LYS A C 1
ATOM 662 O O . LYS A 1 83 ? -20.899 7.114 25.175 1.00 95.75 83 LYS A O 1
ATOM 667 N N . GLU A 1 84 ? -21.405 7.647 23.054 1.00 95.25 84 GLU A N 1
ATOM 668 C CA . GLU A 1 84 ? -22.815 7.918 23.332 1.00 95.25 84 GLU A CA 1
ATOM 669 C C . GLU A 1 84 ? -23.588 6.638 23.677 1.00 95.25 84 GLU A C 1
ATOM 671 O O . GLU A 1 84 ? -24.271 6.586 24.697 1.00 95.25 84 GLU A O 1
ATOM 676 N N . GLU A 1 85 ? -23.388 5.562 22.916 1.00 94.44 85 GLU A N 1
ATOM 677 C CA . GLU A 1 85 ? -23.952 4.239 23.218 1.00 94.44 85 GLU A CA 1
ATOM 678 C C . G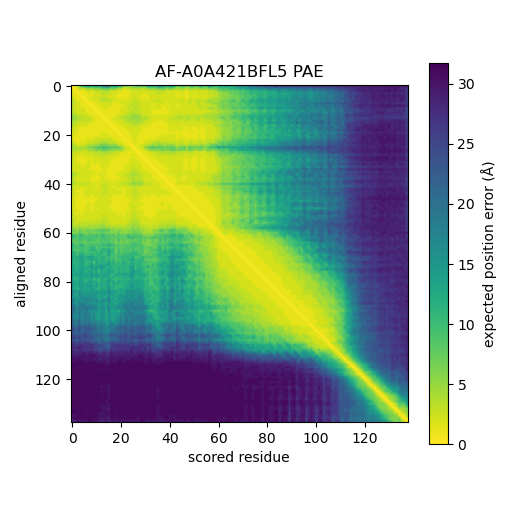LU A 1 85 ? -23.505 3.726 24.598 1.00 94.44 85 GLU A C 1
ATOM 680 O O . GLU A 1 85 ? -24.308 3.173 25.358 1.00 94.44 85 GLU A O 1
ATOM 685 N N . SER A 1 86 ? -22.246 3.972 24.977 1.00 95.25 86 SER A N 1
ATOM 686 C CA . SER A 1 86 ? -21.739 3.640 26.310 1.00 95.25 86 SER A CA 1
ATOM 687 C C . SER A 1 86 ? -22.447 4.430 27.412 1.00 95.25 86 SER A C 1
ATOM 689 O O . SER A 1 86 ? -22.753 3.851 28.453 1.00 95.25 86 SER A O 1
ATOM 691 N N . LYS A 1 87 ? -22.722 5.728 27.223 1.00 95.00 87 LYS A N 1
ATOM 692 C CA . LYS A 1 87 ? -23.475 6.522 28.212 1.00 95.00 87 LYS A CA 1
ATOM 693 C C . LYS A 1 87 ? -24.904 6.016 28.366 1.00 95.00 87 LYS A C 1
ATOM 695 O O . LYS A 1 87 ? -25.377 5.896 29.491 1.00 95.00 87 LYS A O 1
ATOM 700 N N . ILE A 1 88 ? -25.571 5.696 27.256 1.00 94.94 88 ILE A N 1
ATOM 701 C CA . ILE A 1 88 ? -26.929 5.135 27.268 1.00 94.94 88 ILE A CA 1
ATOM 702 C C . ILE A 1 88 ? -26.938 3.820 28.051 1.00 94.94 88 ILE A C 1
ATOM 704 O O . ILE A 1 88 ? -27.756 3.637 28.950 1.00 94.94 88 ILE A O 1
ATOM 708 N N . THR A 1 89 ? -25.981 2.936 27.765 1.00 93.88 89 THR A N 1
ATOM 709 C CA . THR A 1 89 ? -25.847 1.647 28.457 1.00 93.88 89 THR A CA 1
ATOM 710 C C . THR A 1 89 ? -25.600 1.835 29.954 1.00 93.88 89 THR A C 1
ATOM 712 O O . THR A 1 89 ? -26.245 1.186 30.773 1.00 93.88 89 THR A O 1
ATOM 715 N N . GLN A 1 90 ? -24.708 2.756 30.335 1.00 93.44 90 GLN A N 1
ATOM 716 C CA . GLN A 1 90 ? -24.456 3.083 31.742 1.00 93.44 90 GLN A CA 1
ATOM 717 C C . GLN A 1 90 ? -25.706 3.644 32.434 1.00 93.44 90 GLN A C 1
ATOM 719 O O . GLN A 1 90 ? -26.010 3.240 33.553 1.00 93.44 90 GLN A O 1
ATOM 724 N N . GLY A 1 91 ? -26.457 4.522 31.764 1.00 95.44 91 GLY A N 1
ATOM 725 C CA . GLY A 1 91 ? -27.725 5.049 32.269 1.00 95.44 91 GLY A CA 1
ATOM 726 C C . GLY A 1 91 ? -28.761 3.951 32.515 1.00 95.44 91 GLY A C 1
ATOM 727 O O . GLY A 1 91 ? -29.331 3.886 33.601 1.00 95.44 91 GLY A O 1
ATOM 728 N N . ALA A 1 92 ? -28.934 3.035 31.558 1.00 94.44 92 ALA A N 1
ATOM 729 C CA . ALA A 1 92 ? -29.843 1.897 31.694 1.00 94.44 92 ALA A CA 1
ATOM 730 C C . ALA A 1 92 ? -29.452 0.967 32.859 1.00 94.44 92 ALA A C 1
ATOM 732 O O . ALA A 1 92 ? -30.319 0.478 33.582 1.00 94.44 92 ALA A O 1
ATOM 733 N N . ILE A 1 93 ? -28.149 0.754 33.088 1.00 94.56 93 ILE A N 1
ATOM 734 C CA . ILE A 1 93 ? -27.659 -0.012 34.246 1.00 94.56 93 ILE A CA 1
ATOM 735 C C . ILE A 1 93 ? -28.017 0.694 35.559 1.00 94.56 93 ILE A C 1
ATOM 737 O O . ILE A 1 93 ? -28.472 0.037 36.494 1.00 94.56 93 ILE A O 1
ATOM 741 N N . ILE A 1 94 ? -27.840 2.016 35.643 1.00 95.25 94 ILE A N 1
ATOM 742 C CA . ILE A 1 94 ? -28.196 2.794 36.840 1.00 95.25 94 ILE A CA 1
ATOM 743 C C . ILE A 1 94 ? -29.704 2.728 37.102 1.00 95.25 94 ILE A C 1
ATOM 745 O O . ILE A 1 94 ? -30.121 2.533 38.243 1.00 95.25 94 ILE A O 1
ATOM 749 N N . GLU A 1 95 ? -30.529 2.858 36.064 1.00 94.62 95 GLU A N 1
ATOM 750 C CA . GLU A 1 95 ? -31.984 2.749 36.186 1.00 94.62 95 GLU A CA 1
ATOM 751 C C . GLU A 1 95 ? -32.404 1.363 36.693 1.00 94.62 95 GLU A C 1
ATOM 753 O O . GLU A 1 95 ? -33.176 1.262 37.649 1.00 94.62 95 GLU A O 1
ATOM 758 N N . LEU A 1 96 ? -31.810 0.297 36.143 1.00 94.00 96 LEU A N 1
ATOM 759 C CA . LEU A 1 96 ? -32.028 -1.067 36.619 1.00 94.00 96 LEU A CA 1
ATOM 760 C C . LEU A 1 96 ? -31.604 -1.236 38.087 1.00 94.00 96 LEU A C 1
ATOM 762 O O . LEU A 1 96 ? -32.345 -1.824 38.874 1.00 94.00 96 LEU A O 1
ATOM 766 N N . MET A 1 97 ? -30.443 -0.703 38.485 1.00 90.88 97 MET A N 1
ATOM 767 C CA . MET A 1 97 ? -29.996 -0.735 39.884 1.00 90.88 97 MET A CA 1
ATOM 768 C C . MET A 1 97 ? -30.993 -0.028 40.806 1.00 90.88 97 MET A C 1
ATOM 770 O O . MET A 1 97 ? -31.368 -0.586 41.837 1.00 90.88 97 MET A O 1
ATOM 774 N N . ASN A 1 98 ? -31.471 1.158 40.422 1.00 92.50 98 ASN A N 1
ATOM 775 C CA . ASN A 1 98 ? -32.466 1.908 41.189 1.00 92.50 98 ASN A CA 1
ATOM 776 C C . ASN A 1 98 ? -33.800 1.164 41.299 1.00 92.50 98 ASN A C 1
ATOM 778 O O . ASN A 1 98 ? -34.462 1.258 42.330 1.00 92.50 98 ASN A O 1
ATOM 782 N N . GLN A 1 99 ? -34.190 0.405 40.273 1.00 92.94 99 GLN A N 1
ATOM 783 C CA . GLN A 1 99 ? -35.390 -0.423 40.320 1.00 92.94 99 GLN A CA 1
ATOM 784 C C . GLN A 1 99 ? -35.211 -1.642 41.237 1.00 92.94 99 GLN A C 1
ATOM 786 O O . GLN A 1 99 ? -36.140 -1.983 41.959 1.00 92.94 99 GLN A O 1
ATOM 791 N N . VAL A 1 100 ? -34.038 -2.288 41.238 1.00 91.94 100 VAL A N 1
ATOM 792 C CA . VAL A 1 100 ? -33.767 -3.521 42.006 1.00 91.94 100 VAL A CA 1
ATOM 793 C C . VAL A 1 100 ? -33.466 -3.252 43.491 1.00 91.94 100 VAL A C 1
ATOM 795 O O . VAL A 1 100 ? -33.884 -4.033 44.348 1.00 91.94 100 VAL A O 1
ATOM 798 N N . LEU A 1 101 ? -32.786 -2.148 43.823 1.00 90.88 101 LEU A N 1
ATOM 799 C CA . LEU A 1 101 ? -32.382 -1.791 45.195 1.00 90.88 101 LEU A CA 1
ATOM 800 C C . LEU A 1 101 ? -33.540 -1.809 46.222 1.00 90.88 101 LEU A C 1
ATOM 802 O O . LEU A 1 101 ? -33.376 -2.427 47.276 1.00 90.88 101 LEU A O 1
ATOM 806 N N . PRO A 1 102 ? -34.725 -1.224 45.949 1.00 90.81 102 PRO A N 1
ATOM 807 C CA . PRO A 1 102 ? -35.866 -1.281 46.864 1.00 90.81 102 PRO A CA 1
ATOM 808 C C . PRO A 1 102 ? -36.376 -2.700 47.138 1.00 90.81 102 PRO A C 1
ATOM 810 O O . PRO A 1 102 ? -36.790 -2.989 48.259 1.00 90.81 102 PRO A O 1
ATOM 813 N N . PHE A 1 103 ? -36.341 -3.599 46.146 1.00 86.31 103 PHE A N 1
ATOM 814 C CA . PHE A 1 103 ? -36.740 -4.998 46.342 1.00 86.31 103 PHE A CA 1
ATOM 815 C C . PHE A 1 103 ? -35.729 -5.748 47.208 1.00 86.31 103 PHE A C 1
ATOM 817 O O . PHE A 1 103 ? -36.131 -6.518 48.074 1.00 86.31 103 PHE A O 1
ATOM 824 N N . LEU A 1 104 ? -34.431 -5.486 47.022 1.00 77.44 104 LEU A N 1
ATOM 825 C CA . LEU A 1 104 ? -33.381 -6.038 47.882 1.00 77.44 104 LEU A CA 1
ATOM 826 C C . LEU A 1 104 ? -33.517 -5.549 49.327 1.00 77.44 104 LEU A C 1
ATOM 828 O O . LEU A 1 104 ? -33.336 -6.338 50.249 1.00 77.44 104 LEU A O 1
ATOM 832 N N . HIS A 1 105 ? -33.852 -4.273 49.538 1.00 80.19 105 HIS A N 1
ATOM 833 C CA . HIS A 1 105 ? -34.081 -3.731 50.880 1.00 80.19 105 HIS A CA 1
ATOM 834 C C . HIS A 1 105 ? -35.304 -4.367 51.550 1.00 80.19 105 HIS A C 1
ATOM 836 O O . HIS A 1 105 ? -35.180 -4.847 52.673 1.00 80.19 105 HIS A O 1
ATOM 842 N N . LYS A 1 106 ? -36.438 -4.474 50.842 1.00 77.12 106 LYS A N 1
ATOM 843 C CA . LYS A 1 106 ? -37.638 -5.160 51.352 1.00 77.12 106 LYS A CA 1
ATOM 844 C C . LYS A 1 106 ? -37.385 -6.633 51.677 1.00 77.12 106 LYS A C 1
ATOM 846 O O . LYS A 1 106 ? -37.745 -7.091 52.753 1.00 77.12 106 LYS A O 1
ATOM 851 N N . ALA A 1 107 ? -36.707 -7.358 50.788 1.00 73.19 107 ALA A N 1
ATOM 852 C CA . ALA A 1 107 ? -36.358 -8.759 51.023 1.00 73.19 107 ALA A CA 1
ATOM 853 C C . ALA A 1 107 ? -35.411 -8.931 52.224 1.00 73.19 107 ALA A C 1
ATOM 855 O O . ALA A 1 107 ? -35.452 -9.949 52.907 1.00 73.19 107 ALA A O 1
ATOM 856 N N . LYS A 1 108 ? -34.554 -7.940 52.501 1.00 67.31 108 LYS A N 1
ATOM 857 C CA . LYS A 1 108 ? -33.663 -7.957 53.665 1.00 67.31 108 LYS A CA 1
ATOM 858 C C . LYS A 1 108 ? -34.416 -7.674 54.968 1.00 67.31 108 LYS A C 1
ATOM 860 O O . LYS A 1 108 ? -34.100 -8.311 55.966 1.00 67.31 108 LYS A O 1
ATOM 865 N N . GLU A 1 109 ? -35.408 -6.782 54.947 1.00 58.94 109 GLU A N 1
ATOM 866 C CA . GLU A 1 109 ? -36.290 -6.500 56.091 1.00 58.94 109 GLU A CA 1
ATOM 867 C C . GLU A 1 109 ? -37.150 -7.722 56.463 1.00 58.94 109 GLU A C 1
ATOM 869 O O . GLU A 1 109 ? -37.160 -8.115 57.631 1.00 58.94 109 GLU A O 1
ATOM 874 N N . GLU A 1 110 ? -37.751 -8.400 55.477 1.00 54.91 110 GLU A N 1
ATOM 875 C CA . GLU A 1 110 ? -38.561 -9.616 55.682 1.00 54.91 110 GLU A CA 1
ATOM 876 C C . GLU A 1 110 ? -37.751 -10.808 56.240 1.00 54.91 110 GLU A C 1
ATOM 878 O O . GLU A 1 110 ? -38.292 -11.648 56.956 1.00 54.91 110 GLU A O 1
ATOM 883 N N . VAL A 1 111 ? -36.438 -10.880 55.982 1.00 56.19 111 VAL A N 1
ATOM 884 C CA . VAL A 1 111 ? -35.557 -11.925 56.548 1.00 56.19 111 VAL A CA 1
ATOM 885 C C . VAL A 1 111 ? -35.152 -11.623 58.000 1.00 56.19 111 VAL A C 1
ATOM 887 O O . VAL A 1 111 ? -34.919 -12.550 58.776 1.00 56.19 111 VAL A O 1
ATOM 890 N N . THR A 1 112 ? -35.091 -10.352 58.408 1.00 51.78 112 THR A N 1
ATOM 891 C CA . THR A 1 112 ? -34.759 -9.963 59.793 1.00 51.78 112 THR A CA 1
ATOM 892 C C . THR A 1 112 ? -35.934 -10.027 60.775 1.00 51.78 112 THR A C 1
ATOM 894 O O . THR A 1 112 ? -35.693 -10.116 61.977 1.00 51.78 112 THR A O 1
ATOM 897 N N . GLU A 1 113 ? -37.187 -10.037 60.309 1.00 45.78 113 GLU A N 1
ATOM 898 C CA . GLU A 1 113 ? -38.378 -10.041 61.182 1.00 45.78 113 GLU A CA 1
ATOM 899 C C . GLU A 1 113 ? -38.830 -11.454 61.633 1.00 45.78 113 GLU A C 1
ATOM 901 O O . GLU A 1 113 ? -39.731 -11.607 62.458 1.00 45.78 113 GLU A O 1
ATOM 906 N N . HIS A 1 114 ? -38.159 -12.514 61.164 1.00 43.44 114 HIS A N 1
ATOM 907 C CA . HIS A 1 114 ? -38.416 -13.908 61.558 1.00 43.44 114 HIS A CA 1
ATOM 908 C C . HIS A 1 114 ? -37.201 -14.611 62.189 1.00 43.44 114 HIS A C 1
ATOM 910 O O . HIS A 1 114 ? -36.991 -15.810 62.003 1.00 43.44 114 HIS A O 1
ATOM 916 N N . ALA A 1 115 ? -36.417 -13.899 63.003 1.00 40.69 115 ALA A N 1
ATOM 917 C CA . ALA A 1 115 ? -35.560 -14.570 63.980 1.00 40.69 115 ALA A CA 1
ATOM 918 C C . ALA A 1 115 ? -36.446 -15.128 65.118 1.00 40.69 115 ALA A C 1
ATOM 920 O O . ALA A 1 115 ? -37.122 -14.340 65.784 1.00 40.69 115 ALA A O 1
ATOM 921 N N . PRO A 1 116 ? -36.489 -16.452 65.373 1.00 41.28 116 PRO A N 1
ATOM 922 C CA . PRO A 1 116 ? -37.269 -16.975 66.482 1.00 41.28 116 PRO A CA 1
ATOM 923 C C . PRO A 1 116 ? -36.631 -16.519 67.797 1.00 41.28 116 PRO A C 1
ATOM 925 O O . PRO A 1 116 ? -35.462 -16.790 68.076 1.00 41.28 116 PRO A O 1
ATOM 928 N N . SER A 1 117 ? -37.415 -15.821 68.614 1.00 45.12 117 SER A N 1
ATOM 929 C CA . SER A 1 117 ? -37.109 -15.563 70.014 1.00 45.12 117 SER A CA 1
ATOM 930 C C . SER A 1 117 ? -37.132 -16.891 70.773 1.00 45.12 117 SER A C 1
ATOM 932 O O . SER A 1 117 ? -38.184 -17.497 70.961 1.00 45.12 117 SER A O 1
ATOM 934 N N . ASN A 1 118 ? -35.963 -17.367 71.202 1.00 36.81 118 ASN A N 1
ATOM 935 C CA . ASN A 1 118 ? -35.878 -18.515 72.100 1.00 36.81 118 ASN A CA 1
ATOM 936 C C . ASN A 1 118 ? -35.903 -18.017 73.558 1.00 36.81 118 ASN A C 1
ATOM 938 O O . ASN A 1 118 ? -35.056 -17.190 73.913 1.00 36.81 118 ASN A O 1
ATOM 942 N N . PRO A 1 119 ? -36.843 -18.465 74.412 1.00 44.16 119 PRO A N 1
ATOM 943 C CA . PRO A 1 119 ? -36.870 -18.068 75.810 1.00 44.16 119 PRO A CA 1
ATOM 944 C C . PRO A 1 119 ? -35.871 -18.897 76.636 1.00 44.16 119 PRO A C 1
ATOM 946 O O . PRO A 1 119 ? -35.912 -20.121 76.644 1.00 44.16 119 PRO A O 1
ATOM 949 N N . THR A 1 120 ? -35.003 -18.167 77.337 1.00 41.88 120 THR A N 1
ATOM 950 C CA . THR A 1 120 ? -34.420 -18.428 78.667 1.00 41.88 120 THR A CA 1
ATOM 951 C C . THR A 1 120 ? -33.816 -19.805 78.985 1.00 41.88 120 THR A C 1
ATOM 953 O O . THR A 1 120 ? -34.525 -20.787 79.172 1.00 41.88 120 THR A O 1
ATOM 956 N N . ALA A 1 121 ? -32.521 -19.814 79.323 1.00 36.03 121 ALA A N 1
ATOM 957 C CA . ALA A 1 121 ? -32.017 -20.622 80.436 1.00 36.03 121 ALA A CA 1
ATOM 958 C C . ALA A 1 121 ? -30.834 -19.907 81.106 1.00 36.03 121 ALA A C 1
ATOM 960 O O . ALA A 1 121 ? -29.745 -19.807 80.545 1.00 36.03 121 ALA A O 1
ATOM 961 N N . ASN A 1 122 ? -31.097 -19.387 82.305 1.00 43.31 122 ASN A N 1
ATOM 962 C CA . ASN A 1 12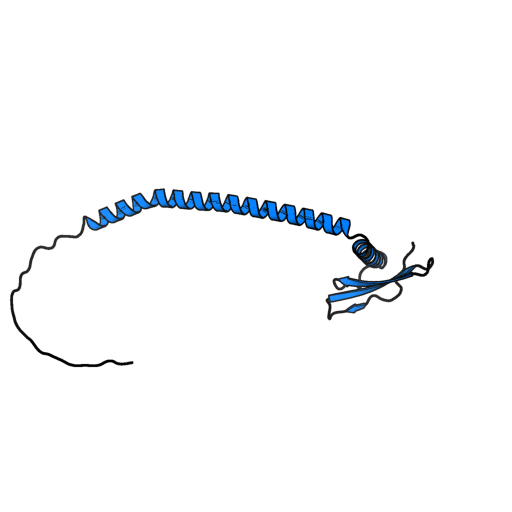2 ? -30.099 -18.947 83.274 1.00 43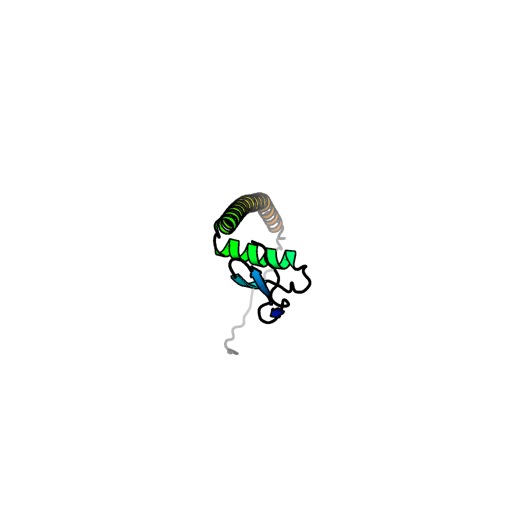.31 122 ASN A CA 1
ATOM 963 C C . ASN A 1 122 ? -29.140 -20.098 83.590 1.00 43.31 122 ASN A C 1
ATOM 965 O O . ASN A 1 122 ? -29.602 -21.230 83.696 1.00 43.31 122 ASN A O 1
ATOM 969 N N . ASN A 1 123 ? -27.865 -19.795 83.830 1.00 38.78 123 ASN A N 1
ATOM 970 C CA . ASN A 1 123 ? -27.042 -20.505 84.808 1.00 38.78 123 ASN A CA 1
ATOM 971 C C . ASN A 1 123 ? -25.956 -19.548 85.310 1.00 38.78 123 ASN A C 1
ATOM 973 O O . ASN A 1 123 ? -25.029 -19.197 84.581 1.00 38.78 123 ASN A O 1
ATOM 977 N N . ASP A 1 124 ? -26.134 -19.120 86.555 1.00 42.28 124 ASP A N 1
ATOM 978 C CA . ASP A 1 124 ? -25.140 -18.438 87.370 1.00 42.28 124 ASP A CA 1
ATOM 979 C C . ASP A 1 124 ? -24.051 -19.417 87.852 1.00 42.28 124 ASP A C 1
ATOM 981 O O . ASP A 1 124 ? -24.344 -20.572 88.158 1.00 42.28 124 ASP A O 1
ATOM 985 N N . GLU A 1 125 ? -22.832 -18.873 87.992 1.00 40.12 125 GLU A N 1
ATOM 986 C CA . GLU A 1 125 ? -21.659 -19.364 88.748 1.00 40.12 125 GLU A CA 1
ATOM 987 C C . GLU A 1 125 ? -20.975 -20.662 88.240 1.00 40.12 125 GLU A C 1
ATOM 989 O O . GLU A 1 125 ? -21.607 -21.655 87.920 1.00 40.12 125 GLU A O 1
ATOM 994 N N . LYS A 1 126 ? -19.640 -20.795 88.172 1.00 40.09 126 LYS A N 1
ATOM 995 C CA . LYS A 1 126 ? -18.605 -20.311 89.095 1.00 40.09 126 LYS A CA 1
ATOM 996 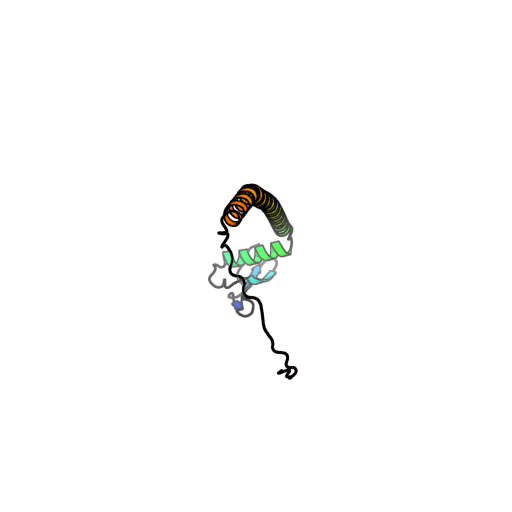C C . LYS A 1 126 ? -17.194 -20.572 88.521 1.00 40.09 126 LYS A C 1
ATOM 998 O O . LYS A 1 126 ? -16.935 -21.681 88.071 1.00 40.09 126 LYS A O 1
ATOM 1003 N N . GLY A 1 127 ? -16.281 -19.611 88.694 1.00 33.34 127 GLY A N 1
ATOM 1004 C CA . GLY A 1 127 ? -14.885 -19.842 89.112 1.00 33.34 127 GLY A CA 1
ATOM 1005 C C . GLY A 1 127 ? -13.854 -20.361 88.096 1.00 33.34 127 GLY A C 1
ATOM 1006 O O . GLY A 1 127 ? -14.027 -21.411 87.493 1.00 33.34 127 GLY A O 1
ATOM 1007 N N . GLY A 1 128 ? -12.698 -19.688 88.044 1.00 34.50 128 GLY A N 1
ATOM 1008 C CA . GLY A 1 128 ? -11.449 -20.311 87.594 1.00 34.50 128 GLY A CA 1
ATOM 1009 C C . GLY A 1 128 ? -10.504 -19.383 86.842 1.00 34.50 128 GLY A C 1
ATOM 1010 O O . GLY A 1 128 ? -10.441 -19.417 85.621 1.00 34.50 128 GLY A O 1
ATOM 1011 N N . GLU A 1 129 ? -9.758 -18.575 87.583 1.00 45.97 129 GLU A N 1
ATOM 1012 C CA . GLU A 1 129 ? -8.595 -17.821 87.117 1.00 45.97 129 GLU A CA 1
ATOM 1013 C C . GLU A 1 129 ? -7.371 -18.750 86.979 1.00 45.97 129 GLU A C 1
ATOM 1015 O O . GLU A 1 129 ? -7.069 -19.458 87.933 1.00 45.97 129 GLU A O 1
ATOM 1020 N N . THR A 1 130 ? -6.678 -18.721 85.831 1.00 42.97 130 THR A N 1
ATOM 1021 C CA . THR A 1 130 ? -5.205 -18.851 85.641 1.00 42.97 130 THR A CA 1
ATOM 1022 C C . THR A 1 130 ? -4.909 -18.436 84.184 1.00 42.97 130 THR A C 1
ATOM 1024 O O . THR A 1 130 ? -5.495 -19.019 83.277 1.00 42.97 130 THR A O 1
ATOM 1027 N N . VAL A 1 131 ? -4.264 -17.304 83.881 1.00 45.12 131 VAL A N 1
ATOM 1028 C CA . VAL A 1 131 ? -2.821 -16.968 83.945 1.00 45.12 131 VAL A CA 1
ATOM 1029 C C . VAL A 1 131 ? -1.964 -17.673 82.876 1.00 45.12 131 VAL A C 1
ATOM 1031 O O . VAL A 1 131 ? -1.832 -18.890 82.875 1.00 45.12 131 VAL A O 1
ATOM 1034 N N . ASP A 1 132 ? -1.374 -16.813 82.034 1.00 42.94 132 ASP A N 1
ATOM 1035 C CA . ASP A 1 132 ? -0.116 -16.861 81.272 1.00 42.94 132 ASP A CA 1
ATOM 1036 C C . ASP A 1 132 ? 0.245 -18.024 80.337 1.00 42.94 132 ASP A C 1
ATOM 1038 O O . ASP A 1 132 ? 0.331 -19.186 80.720 1.00 42.94 132 ASP A O 1
ATOM 1042 N N . GLY A 1 133 ? 0.700 -17.639 79.134 1.00 42.44 133 GLY A N 1
ATOM 1043 C CA . GLY A 1 133 ? 1.778 -18.368 78.460 1.00 42.44 133 GLY A CA 1
ATOM 1044 C C . GLY A 1 133 ? 1.738 -18.416 76.934 1.00 42.44 133 GLY A C 1
ATOM 1045 O O . GLY A 1 133 ? 1.305 -19.407 76.370 1.00 42.44 133 GLY A O 1
ATOM 1046 N N . ASN A 1 134 ? 2.295 -17.376 76.302 1.00 40.22 134 ASN A N 1
ATOM 1047 C CA . ASN A 1 134 ? 3.313 -17.444 75.238 1.00 40.22 134 ASN A CA 1
ATOM 1048 C C . ASN A 1 134 ? 3.108 -18.362 74.003 1.00 40.22 134 ASN A C 1
ATOM 1050 O O . ASN A 1 134 ? 3.150 -19.581 74.119 1.00 40.22 134 ASN A O 1
ATOM 1054 N N . ALA A 1 135 ? 3.116 -17.776 72.798 1.00 47.81 135 ALA A N 1
ATOM 1055 C CA . ALA A 1 135 ? 4.234 -17.907 71.839 1.00 47.81 135 ALA A CA 1
ATOM 1056 C C . ALA A 1 135 ? 3.839 -17.435 70.428 1.00 47.81 135 ALA A C 1
ATOM 1058 O O . ALA A 1 135 ? 3.007 -18.027 69.746 1.00 47.81 135 ALA A O 1
ATOM 1059 N N . THR A 1 136 ? 4.518 -16.384 69.978 1.00 49.59 136 THR A N 1
ATOM 1060 C CA . THR A 1 136 ? 4.743 -16.049 68.569 1.00 49.59 136 THR A CA 1
ATOM 1061 C C . THR A 1 136 ? 5.390 -17.221 67.827 1.00 49.59 136 THR A C 1
ATOM 1063 O O . THR A 1 136 ? 6.387 -17.767 68.303 1.00 49.59 136 THR A O 1
ATOM 1066 N N . GLY A 1 137 ? 4.880 -17.552 66.642 1.00 50.66 137 GLY A N 1
ATOM 1067 C CA . GLY A 1 137 ? 5.517 -18.449 65.680 1.00 50.66 137 GLY A CA 1
ATOM 1068 C C . GLY A 1 137 ? 5.403 -17.847 64.282 1.00 50.66 137 GLY A C 1
ATOM 1069 O O . GLY A 1 137 ? 4.292 -17.548 63.858 1.00 50.66 137 GLY A O 1
ATOM 1070 N N . ASN A 1 138 ? 6.572 -17.618 63.677 1.00 45.75 138 ASN A N 1
ATOM 1071 C CA . ASN A 1 138 ? 6.881 -16.990 62.382 1.00 45.75 138 ASN A CA 1
ATOM 1072 C C . ASN A 1 138 ? 5.881 -17.168 61.235 1.00 45.75 138 ASN A C 1
ATOM 1074 O O . ASN A 1 138 ? 5.403 -18.305 61.029 1.00 45.75 138 ASN A O 1
#

Nearest PDB structures (foldseek):
  3ulb-assembly1_A  TM=5.445E-01  e=1.883E+00  Saccharomyces cerevisiae S288C
  6jpv-assembly1_B-2  TM=3.154E-01  e=1.567E+00  Homo sapiens
  6k39-assembly1_A  TM=2.960E-01  e=1.883E+00  Homo sapiens
  1viw-assembly1_B  TM=4.882E-01  e=6.815E+00  Phaseolus vulgaris
  5z8i-assembly1_A  TM=3.351E-01  e=6.410E+00  Saccharomyces cerevisiae S288C

pLDDT: mean 82.93, std 21.23, range [33.34, 98.56]

Radius of gyration: 40.16 Å; Cα contacts (8 Å, |Δi|>4): 100; chains: 1; bounding box: 55×35×114 Å

Secondary structure (DSSP, 8-state):
---EE-S--EEEGGGTEEEEEEEEETTEEEEEEEEES--TTS-HHHHHHHHHHHHHHHH--HHHHHHHHHHHHHHHHHHHHHHHHHHHHHHHHHHHHHHHHHHHHHHHHHHHTT------------------------

Solvent-accessible surface area (backbone atoms only — not comparable to full-atom values): 8510 Å² total; per-residue (Å²): 130,70,72,45,77,70,53,85,54,44,70,41,73,96,74,47,20,17,40,42,35,35,32,26,81,77,72,76,44,79,49,76,44,73,42,83,36,84,56,70,86,54,56,69,70,59,53,51,47,53,52,51,52,50,51,46,45,71,74,54,43,62,68,61,49,54,53,48,53,56,48,50,56,51,48,54,56,48,52,54,49,52,52,50,54,49,50,53,52,52,49,54,51,52,53,50,49,63,62,47,49,61,55,55,51,51,56,51,53,64,61,65,75,67,66,82,86,78,85,85,81,90,83,82,88,80,90,85,91,80,85,88,81,89,81,92,76,135

Sequence (138 aa):
MNYEILNTPFYKQAINATEVQIYCNAPYTVITRDIVGNVCDKPSEELIKLVIDQVAAEYDPTDKINRLDQTLLKADKAIERMKEESKITQGAIIELMNQVLPFLHKAKEEVTEHAPSNPTANNDEKGGETVDGNATGN